Protein AF-A0A9X8E326-F1 (afdb_monomer_lite)

InterPro domains:
  IPR036249 Thioredoxin-like superfamily [SSF52833] (2-78)

Foldseek 3Di:
DLVVQVVLLCVLCPPDPDDDDDDDPPQCVVQCVQQVVPPDPDWDKDADPPVQKIATQPDDRGSVSSNVQVVCVVVVVGDIDHGDDRDDRDDDDPDPPDDDPPPPPPVPCVVVVCVVVVVPDDDDD

Sequence (125 aa):
DYLSQVEGAAKLVRGKPFRFSWVQGGDQSKLEHAFDLSFGYPAVVAISLDKQRYSVMRAAFDSKSIATFLEGIFSGKEATYPYDKLPAIQSVVPWDGKDAKVETVVDDDDDDILKELGLGGSDEL

Organism: Aphanomyces astaci (NCBI:txid112090)

Structure (mmCIF, N/CA/C/O backbone):
data_AF-A0A9X8E326-F1
#
_entry.id   AF-A0A9X8E326-F1
#
loop_
_atom_site.group_PDB
_atom_site.id
_atom_site.type_symbol
_atom_site.label_atom_id
_atom_site.label_alt_id
_atom_site.label_comp_id
_atom_site.label_asym_id
_atom_site.label_entity_id
_atom_site.label_seq_id
_atom_site.pdbx_PDB_ins_code
_atom_site.Cartn_x
_atom_site.Cartn_y
_atom_site.Cartn_z
_atom_site.occupancy
_atom_site.B_iso_or_equiv
_atom_site.auth_seq_id
_atom_site.auth_comp_id
_atom_site.auth_asym_id
_atom_site.auth_atom_id
_atom_site.pdbx_PDB_model_num
ATOM 1 N N . ASP A 1 1 ? 15.206 9.019 -5.358 1.00 84.88 1 ASP A N 1
ATOM 2 C CA . ASP A 1 1 ? 15.438 7.784 -4.594 1.00 84.88 1 ASP A CA 1
ATOM 3 C C . ASP A 1 1 ? 14.133 7.317 -3.963 1.00 84.88 1 ASP A C 1
ATOM 5 O O . ASP A 1 1 ? 13.593 8.007 -3.098 1.00 84.88 1 ASP A O 1
ATOM 9 N N . TYR A 1 2 ? 13.601 6.192 -4.439 1.00 89.94 2 TYR A N 1
ATOM 10 C CA . TYR A 1 2 ? 12.304 5.675 -4.009 1.00 89.94 2 TYR A CA 1
ATOM 11 C C . TYR A 1 2 ? 12.322 5.111 -2.588 1.00 89.94 2 TYR A C 1
ATOM 13 O O . TYR A 1 2 ? 11.351 5.302 -1.853 1.00 89.94 2 TYR A O 1
ATOM 21 N N . LEU A 1 3 ? 13.429 4.491 -2.167 1.00 91.19 3 LEU A N 1
ATOM 22 C CA . LEU A 1 3 ? 13.542 3.924 -0.823 1.00 91.19 3 LEU A CA 1
ATOM 23 C C . LEU A 1 3 ? 13.423 5.011 0.244 1.00 91.19 3 LEU A C 1
ATOM 25 O O . LEU A 1 3 ? 12.649 4.849 1.188 1.00 91.19 3 LEU A O 1
ATOM 29 N N . SER A 1 4 ? 14.084 6.158 0.049 1.00 93.56 4 SER A N 1
ATOM 30 C CA . SER A 1 4 ? 13.955 7.296 0.968 1.00 93.56 4 SER A CA 1
ATOM 31 C C . SER A 1 4 ? 12.504 7.748 1.186 1.00 93.56 4 SER A C 1
ATOM 33 O O . SER A 1 4 ? 12.146 8.134 2.301 1.00 93.56 4 SER A O 1
ATOM 35 N N . GLN A 1 5 ? 11.643 7.666 0.160 1.00 95.75 5 GLN A N 1
ATOM 36 C CA . GLN A 1 5 ? 10.234 8.053 0.275 1.00 95.75 5 GLN A CA 1
ATOM 37 C C . GLN A 1 5 ? 9.436 7.051 1.111 1.00 95.75 5 GLN A C 1
ATOM 39 O O . GLN A 1 5 ? 8.615 7.439 1.944 1.00 95.75 5 GLN A O 1
ATOM 44 N N . VAL A 1 6 ? 9.705 5.756 0.933 1.00 95.00 6 VAL A N 1
ATOM 45 C CA . VAL A 1 6 ? 9.075 4.693 1.725 1.00 95.00 6 VAL A CA 1
ATOM 46 C C . VAL A 1 6 ? 9.526 4.769 3.183 1.00 95.00 6 VAL A C 1
ATOM 48 O O . VAL A 1 6 ? 8.697 4.695 4.090 1.00 95.00 6 VAL A O 1
ATOM 51 N N . GLU A 1 7 ? 10.817 4.988 3.436 1.00 95.31 7 GLU A N 1
ATOM 52 C CA . GLU A 1 7 ? 11.343 5.189 4.789 1.00 95.31 7 GLU A CA 1
ATOM 53 C C . GLU A 1 7 ? 10.769 6.442 5.458 1.00 95.31 7 GLU A C 1
ATOM 55 O O . GLU A 1 7 ? 10.437 6.423 6.647 1.00 95.31 7 GLU A O 1
ATOM 60 N N . GLY A 1 8 ? 10.642 7.537 4.704 1.00 97.06 8 GLY A N 1
ATOM 61 C CA . GLY A 1 8 ? 10.000 8.765 5.159 1.00 97.06 8 GLY A CA 1
ATOM 62 C C . GLY A 1 8 ? 8.552 8.515 5.575 1.00 97.06 8 GLY A C 1
ATOM 63 O O . GLY A 1 8 ? 8.160 8.874 6.686 1.00 97.06 8 GLY A O 1
ATOM 64 N N . ALA A 1 9 ? 7.782 7.817 4.740 1.00 96.94 9 ALA A N 1
ATOM 65 C CA . ALA A 1 9 ? 6.415 7.420 5.061 1.00 96.94 9 ALA A CA 1
ATOM 66 C C . ALA A 1 9 ? 6.344 6.523 6.308 1.00 96.94 9 ALA A C 1
ATOM 68 O O . ALA A 1 9 ? 5.535 6.773 7.200 1.00 96.94 9 ALA A O 1
ATOM 69 N N . ALA A 1 10 ? 7.225 5.523 6.417 1.00 96.25 10 ALA A N 1
ATOM 70 C CA . ALA A 1 10 ? 7.285 4.614 7.562 1.00 96.25 10 ALA A CA 1
ATOM 71 C C . ALA A 1 10 ? 7.565 5.349 8.884 1.00 96.25 10 ALA A C 1
ATOM 73 O O . ALA A 1 10 ? 6.996 5.002 9.922 1.00 96.25 10 ALA A O 1
ATOM 74 N N . LYS A 1 11 ? 8.400 6.397 8.855 1.00 97.00 11 LYS A N 1
ATOM 75 C CA . LYS A 1 11 ? 8.638 7.274 10.013 1.00 97.00 11 LYS A CA 1
ATOM 76 C C . LYS A 1 11 ? 7.386 8.067 10.393 1.00 97.00 11 LYS A C 1
ATOM 78 O O . LYS A 1 11 ? 7.114 8.205 11.583 1.00 97.00 11 LYS A O 1
ATOM 83 N N . LEU A 1 12 ? 6.625 8.555 9.411 1.00 97.50 12 LEU A N 1
ATOM 84 C CA . LEU A 1 12 ? 5.401 9.333 9.643 1.00 97.50 12 LEU A CA 1
ATOM 85 C C . LEU A 1 12 ? 4.274 8.496 10.261 1.00 97.50 12 LEU A C 1
ATOM 87 O O . LEU A 1 12 ? 3.561 8.992 11.127 1.00 97.50 12 LEU A O 1
ATOM 91 N N . VAL A 1 13 ? 4.138 7.226 9.869 1.00 96.38 13 VAL A N 1
ATOM 92 C CA . VAL A 1 13 ? 3.110 6.312 10.410 1.00 96.38 13 VAL A CA 1
ATOM 93 C C . VAL A 1 13 ? 3.630 5.417 11.541 1.00 96.38 13 VAL A C 1
ATOM 95 O O . VAL A 1 13 ? 3.042 4.378 11.854 1.00 96.38 13 VAL A O 1
ATOM 98 N N . ARG A 1 14 ? 4.754 5.783 12.166 1.00 95.12 14 ARG A N 1
ATOM 99 C CA . ARG A 1 14 ? 5.380 4.982 13.223 1.00 95.12 14 ARG A CA 1
ATOM 100 C C . ARG A 1 14 ? 4.404 4.747 14.380 1.00 95.12 14 ARG A C 1
ATOM 102 O O . ARG A 1 14 ? 3.735 5.661 14.846 1.00 95.12 14 ARG A O 1
ATOM 109 N N . GLY A 1 15 ? 4.347 3.506 14.863 1.00 93.00 15 GLY A N 1
ATOM 110 C CA . GLY A 1 15 ? 3.419 3.083 15.920 1.00 93.00 15 GLY A CA 1
ATOM 111 C C . GLY A 1 15 ? 2.087 2.531 15.402 1.00 93.00 15 GLY A C 1
ATOM 112 O O . GLY A 1 15 ? 1.319 1.976 16.183 1.00 93.00 15 GLY A O 1
ATOM 113 N N . LYS A 1 16 ? 1.827 2.616 14.093 1.00 93.31 16 LYS A N 1
ATOM 114 C CA . LYS A 1 16 ? 0.695 1.947 13.438 1.00 93.31 16 LYS A CA 1
ATOM 115 C C . LYS A 1 16 ? 1.067 0.527 13.007 1.00 93.31 16 LYS A C 1
ATOM 117 O O . LYS A 1 16 ? 2.253 0.241 12.836 1.00 93.31 16 LYS A O 1
ATOM 122 N N . PRO A 1 17 ? 0.089 -0.375 12.802 1.00 92.88 17 PRO A N 1
ATOM 123 C CA . PRO A 1 17 ? 0.347 -1.782 12.486 1.00 92.88 17 PRO A CA 1
ATOM 124 C C . PRO A 1 17 ? 0.749 -2.006 11.015 1.00 92.88 17 PRO A C 1
ATOM 126 O O . PRO A 1 17 ? 0.348 -2.993 10.401 1.00 92.88 17 PRO A O 1
ATOM 129 N N . PHE A 1 18 ? 1.532 -1.097 10.432 1.00 94.88 18 PHE A N 1
ATOM 130 C CA . PHE A 1 18 ? 2.017 -1.213 9.062 1.00 94.88 18 PHE A CA 1
ATOM 131 C C . PHE A 1 18 ? 3.399 -1.858 9.033 1.00 94.88 18 PHE A C 1
ATOM 133 O O . PHE A 1 18 ? 4.290 -1.511 9.808 1.00 94.88 18 PHE A O 1
ATOM 140 N N . ARG A 1 19 ? 3.572 -2.801 8.108 1.00 94.56 19 ARG A N 1
ATOM 141 C CA . ARG A 1 19 ? 4.866 -3.376 7.744 1.00 94.56 19 ARG A CA 1
ATOM 142 C C . ARG A 1 19 ? 5.130 -3.035 6.289 1.00 94.56 19 ARG A C 1
ATOM 144 O O . ARG A 1 19 ? 4.235 -3.174 5.461 1.00 94.56 19 ARG A O 1
ATOM 151 N N . PHE A 1 20 ? 6.343 -2.585 6.009 1.00 93.75 20 PHE A N 1
ATOM 152 C CA . PHE A 1 20 ? 6.760 -2.169 4.678 1.00 93.75 20 PHE A CA 1
ATOM 153 C C . PHE A 1 20 ? 7.649 -3.242 4.061 1.00 93.75 20 PHE A C 1
ATOM 155 O O . PHE A 1 20 ? 8.407 -3.924 4.752 1.00 93.75 20 PHE A O 1
ATOM 162 N N . SER A 1 21 ? 7.541 -3.404 2.753 1.00 90.94 21 SER A N 1
ATOM 163 C CA . SER A 1 21 ? 8.411 -4.262 1.957 1.00 90.94 21 SER A 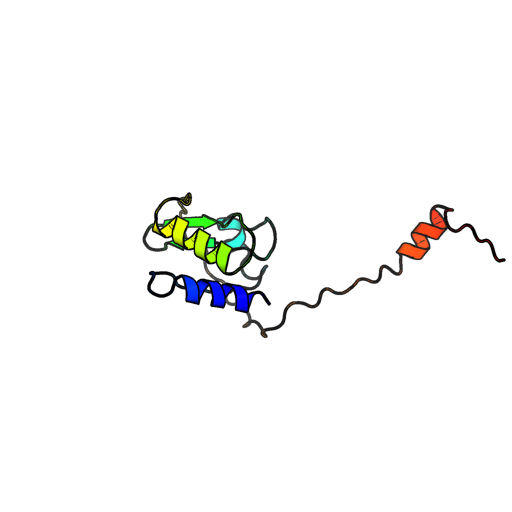CA 1
ATOM 164 C C . SER A 1 21 ? 8.586 -3.614 0.594 1.00 90.94 21 SER A C 1
ATOM 166 O O . SER A 1 21 ? 7.690 -2.913 0.124 1.00 90.94 21 SER A O 1
ATOM 168 N N . TRP A 1 22 ? 9.751 -3.825 -0.006 1.00 89.12 22 TRP A N 1
ATOM 169 C CA . TRP A 1 22 ? 10.089 -3.322 -1.329 1.00 89.12 22 TRP A CA 1
ATOM 170 C C . TRP A 1 22 ? 10.300 -4.503 -2.268 1.00 89.12 22 TRP A C 1
ATOM 172 O O . TRP A 1 22 ? 10.889 -5.510 -1.874 1.00 89.12 22 TRP A O 1
ATOM 182 N N . VAL A 1 23 ? 9.800 -4.372 -3.491 1.00 88.50 23 VAL A N 1
ATOM 183 C CA . VAL A 1 23 ? 9.943 -5.362 -4.556 1.00 88.50 23 VAL A CA 1
ATOM 184 C C . VAL A 1 23 ? 10.243 -4.597 -5.838 1.00 88.50 23 VAL A C 1
ATOM 186 O O . VAL A 1 23 ? 9.634 -3.557 -6.088 1.00 88.50 23 VAL A O 1
ATOM 189 N N . GLN A 1 24 ? 11.184 -5.101 -6.630 1.00 87.62 24 GLN A N 1
ATOM 190 C CA . GLN A 1 24 ? 11.476 -4.550 -7.946 1.00 87.62 24 GLN A CA 1
ATOM 191 C C . GLN A 1 24 ? 10.292 -4.790 -8.896 1.00 87.62 24 GLN A C 1
ATOM 193 O O . GLN A 1 24 ? 9.682 -5.860 -8.890 1.00 87.62 24 GLN A O 1
ATOM 198 N N . GLY A 1 25 ? 9.960 -3.793 -9.717 1.00 87.50 25 GLY A N 1
ATOM 199 C CA . GLY A 1 25 ? 8.927 -3.950 -10.741 1.00 87.50 25 GLY A CA 1
ATOM 200 C C . GLY A 1 25 ? 9.293 -5.050 -11.742 1.00 87.50 25 GLY A C 1
ATOM 201 O O . GLY A 1 25 ? 10.439 -5.129 -12.179 1.00 87.50 25 GLY A O 1
ATOM 202 N N . GLY A 1 26 ? 8.330 -5.903 -12.086 1.00 86.38 26 GLY A N 1
ATOM 203 C CA . GLY A 1 26 ? 8.482 -6.994 -13.054 1.00 86.38 26 GLY A CA 1
ATOM 204 C C . GLY A 1 26 ? 8.894 -8.337 -12.445 1.00 86.3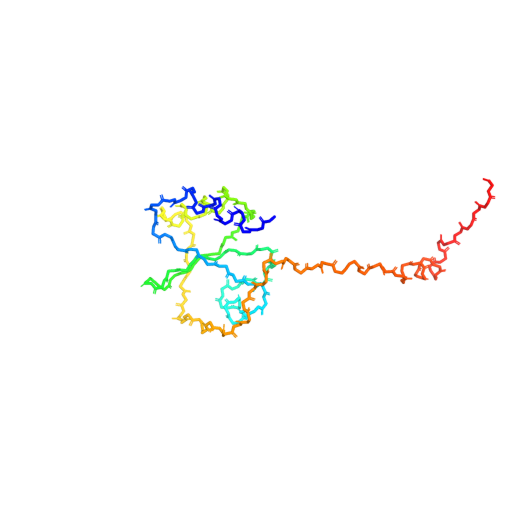8 26 GLY A C 1
ATOM 205 O O . GLY A 1 26 ? 8.581 -9.388 -13.005 1.00 86.38 26 GLY A O 1
ATOM 206 N N . ASP A 1 27 ? 9.498 -8.337 -11.256 1.00 87.31 27 ASP A N 1
ATOM 207 C CA . ASP A 1 27 ? 9.933 -9.558 -10.563 1.00 87.31 27 ASP A CA 1
ATOM 208 C C . ASP A 1 27 ? 8.758 -10.409 -10.052 1.00 87.31 27 ASP A C 1
ATOM 210 O O . ASP A 1 27 ? 8.865 -11.626 -9.873 1.00 87.31 27 ASP A O 1
ATOM 214 N N . GLN A 1 28 ? 7.611 -9.774 -9.794 1.00 89.00 28 GLN A N 1
ATOM 215 C CA . GLN A 1 28 ? 6.433 -10.411 -9.203 1.00 89.00 28 GLN A CA 1
ATOM 216 C C . GLN A 1 28 ? 5.179 -10.206 -10.060 1.00 89.00 28 GLN A C 1
ATOM 218 O O . GLN A 1 28 ? 4.139 -9.785 -9.558 1.00 89.00 28 GLN A O 1
ATOM 223 N N . SER A 1 29 ? 5.235 -10.580 -11.340 1.00 88.44 29 SER A N 1
ATOM 224 C CA . SER A 1 29 ? 4.117 -10.416 -12.289 1.00 88.44 29 SER A CA 1
ATOM 225 C C . SER A 1 29 ? 2.766 -10.924 -11.765 1.00 88.44 29 SER A C 1
ATOM 227 O O . SER A 1 29 ? 1.751 -10.244 -11.868 1.00 88.44 29 SER A O 1
ATOM 229 N N . LYS A 1 30 ? 2.724 -12.097 -11.116 1.00 89.62 30 LYS A N 1
ATOM 230 C CA . LYS A 1 30 ? 1.481 -12.641 -10.531 1.00 89.62 30 LYS A CA 1
ATOM 231 C C . LYS A 1 30 ? 0.887 -11.743 -9.443 1.00 89.62 30 LYS A C 1
ATOM 233 O O . LYS A 1 30 ? -0.332 -11.675 -9.325 1.00 89.62 30 LYS A O 1
ATOM 238 N N . LEU A 1 31 ? 1.733 -11.099 -8.638 1.00 89.75 31 LEU A N 1
ATOM 239 C CA . LEU A 1 31 ? 1.312 -10.152 -7.605 1.00 89.75 31 LEU A CA 1
ATOM 240 C C . LEU A 1 31 ? 0.754 -8.882 -8.248 1.00 89.75 31 LEU A C 1
ATOM 242 O O . LEU A 1 31 ? -0.303 -8.402 -7.852 1.00 89.75 31 LEU A O 1
ATOM 246 N N . GLU A 1 32 ? 1.452 -8.377 -9.261 1.00 91.38 32 GLU A N 1
ATOM 247 C CA . GLU A 1 32 ? 1.074 -7.170 -9.990 1.00 91.38 32 GLU A CA 1
ATOM 248 C C . GLU A 1 32 ? -0.268 -7.341 -10.700 1.00 91.38 32 GLU A C 1
ATOM 250 O O . GLU A 1 32 ? -1.138 -6.486 -10.567 1.00 91.38 32 GLU A O 1
ATOM 255 N N . HIS A 1 33 ? -0.479 -8.473 -11.377 1.00 90.00 33 HIS A N 1
ATOM 256 C CA . HIS A 1 33 ? -1.755 -8.789 -12.014 1.00 90.00 33 HIS A CA 1
ATOM 257 C C . HIS A 1 33 ? -2.884 -9.012 -11.003 1.00 90.00 33 HIS A C 1
ATOM 259 O O . HIS A 1 33 ? -4.008 -8.601 -11.257 1.00 90.00 33 HIS A O 1
ATOM 265 N N . ALA A 1 34 ? -2.612 -9.639 -9.854 1.00 91.00 34 ALA A N 1
ATOM 266 C CA . ALA A 1 34 ? -3.648 -9.900 -8.851 1.00 91.00 34 ALA A CA 1
ATOM 267 C C . ALA A 1 34 ? -4.177 -8.629 -8.168 1.00 91.00 34 ALA A C 1
ATOM 269 O O . ALA A 1 34 ? -5.278 -8.648 -7.622 1.00 91.00 34 ALA A O 1
ATOM 270 N N . PHE A 1 35 ? -3.394 -7.548 -8.172 1.00 92.31 35 PHE A N 1
ATOM 271 C CA . PHE A 1 35 ? -3.749 -6.276 -7.543 1.00 92.31 35 PHE A CA 1
ATOM 272 C C . PHE A 1 35 ? -3.823 -5.110 -8.536 1.00 92.31 35 PHE A C 1
ATOM 274 O O . PHE A 1 35 ? -3.807 -3.954 -8.113 1.00 92.31 35 PHE A O 1
ATOM 281 N N . ASP A 1 36 ? -3.911 -5.406 -9.836 1.00 89.25 36 ASP A N 1
ATOM 282 C CA . ASP A 1 36 ? -4.031 -4.432 -10.927 1.00 89.25 36 ASP A CA 1
ATOM 283 C C . ASP A 1 36 ? -2.970 -3.314 -10.885 1.00 89.25 36 ASP A C 1
ATOM 285 O O . ASP A 1 36 ? -3.263 -2.127 -11.050 1.00 89.25 36 ASP A O 1
ATOM 289 N N . LEU A 1 37 ? -1.706 -3.687 -10.659 1.00 91.12 37 LEU A N 1
ATOM 290 C CA . LEU A 1 37 ? -0.566 -2.762 -10.580 1.00 91.12 37 LEU A CA 1
ATOM 291 C C . LEU A 1 37 ? 0.063 -2.444 -11.947 1.00 91.12 37 LEU A C 1
ATOM 293 O O . LEU A 1 37 ? 1.181 -1.948 -12.024 1.00 91.12 37 LEU A O 1
ATOM 297 N N . SER A 1 38 ? -0.655 -2.689 -13.042 1.00 82.62 38 SER A N 1
ATOM 298 C CA . SER A 1 38 ? -0.171 -2.520 -14.419 1.00 82.62 38 SER A CA 1
ATOM 299 C C . SER A 1 38 ? -0.175 -1.069 -14.926 1.00 82.62 38 SER A C 1
ATOM 301 O O . SER A 1 38 ? -0.028 -0.836 -16.122 1.00 82.62 38 SER A O 1
ATOM 303 N N . PHE A 1 39 ? -0.376 -0.082 -14.049 1.00 85.19 39 PHE A N 1
ATOM 304 C CA . PHE A 1 39 ? -0.461 1.341 -14.410 1.00 85.19 39 PHE A CA 1
ATOM 305 C C . PHE A 1 39 ? 0.897 2.064 -14.416 1.00 85.19 39 PHE A C 1
ATOM 307 O O . PHE A 1 39 ? 0.945 3.265 -14.676 1.00 85.19 39 PHE A O 1
ATOM 314 N N . GLY A 1 40 ? 1.987 1.344 -14.142 1.00 86.31 40 GLY A N 1
ATOM 315 C CA . GLY A 1 40 ? 3.353 1.866 -14.130 1.00 86.31 40 GLY A CA 1
ATOM 316 C C . GLY A 1 40 ? 3.975 1.905 -12.735 1.00 86.31 40 GLY A C 1
ATOM 317 O O . GLY A 1 40 ? 3.311 1.680 -11.722 1.00 86.31 40 GLY A O 1
ATOM 318 N N . TYR A 1 41 ? 5.276 2.192 -12.695 1.00 89.44 41 TYR A N 1
ATOM 319 C CA . TYR A 1 41 ? 6.071 2.247 -11.469 1.00 89.44 41 TYR A CA 1
ATOM 320 C C . TYR A 1 41 ? 6.526 3.683 -11.171 1.00 89.44 41 TYR A C 1
ATOM 322 O O . TYR A 1 41 ? 6.758 4.450 -12.108 1.00 89.44 41 TYR A O 1
ATOM 330 N N . PRO A 1 42 ? 6.717 4.047 -9.891 1.00 91.62 42 PRO A N 1
ATOM 331 C CA . PRO A 1 42 ? 6.497 3.239 -8.684 1.00 91.62 42 PRO A CA 1
ATOM 332 C C . PRO A 1 42 ? 5.009 3.115 -8.293 1.00 91.62 42 PRO A C 1
ATOM 334 O O . PRO A 1 42 ? 4.240 4.067 -8.409 1.00 91.62 42 PRO A O 1
ATOM 337 N N . ALA A 1 43 ? 4.620 1.948 -7.767 1.00 93.31 43 ALA A N 1
ATOM 338 C CA . ALA A 1 43 ? 3.259 1.646 -7.316 1.00 93.31 43 ALA A CA 1
ATOM 339 C C . ALA A 1 43 ? 3.242 1.213 -5.842 1.00 93.31 43 ALA A C 1
ATOM 341 O O . ALA A 1 43 ? 4.173 0.566 -5.362 1.00 93.31 43 ALA A O 1
ATOM 342 N N . VAL A 1 44 ? 2.170 1.553 -5.118 1.00 95.25 44 VAL A N 1
ATOM 343 C CA . VAL A 1 44 ? 1.980 1.164 -3.711 1.00 95.25 44 VAL A CA 1
ATOM 344 C C . VAL A 1 44 ? 0.654 0.437 -3.557 1.00 95.25 44 VAL A C 1
ATOM 346 O O . VAL A 1 44 ? -0.403 0.958 -3.914 1.00 95.25 44 VAL A O 1
ATOM 349 N N . VAL A 1 45 ? 0.717 -0.752 -2.964 1.00 95.69 45 VAL A N 1
ATOM 350 C CA . VAL A 1 45 ? -0.446 -1.538 -2.556 1.00 95.69 45 VAL A CA 1
ATOM 351 C C . VAL A 1 45 ? -0.349 -1.842 -1.066 1.00 95.69 45 VAL A C 1
ATOM 353 O O . VAL A 1 45 ? 0.702 -2.235 -0.561 1.00 95.69 45 VAL A O 1
ATOM 356 N N . ALA A 1 46 ? -1.450 -1.654 -0.348 1.00 96.06 46 ALA A N 1
ATOM 357 C CA . ALA A 1 46 ? -1.590 -2.086 1.033 1.00 96.06 46 ALA A CA 1
ATOM 358 C C . ALA A 1 46 ? -2.426 -3.363 1.073 1.00 96.06 46 ALA A C 1
ATOM 360 O O . ALA A 1 46 ? -3.533 -3.393 0.540 1.00 96.06 46 ALA A O 1
ATOM 361 N N . ILE A 1 47 ? -1.907 -4.408 1.720 1.00 95.19 47 ILE A N 1
ATOM 362 C CA . ILE A 1 47 ? -2.541 -5.728 1.776 1.00 95.19 47 ILE A CA 1
ATOM 363 C C . ILE A 1 47 ? -2.708 -6.133 3.240 1.00 95.19 47 ILE A C 1
ATOM 365 O O . ILE A 1 47 ? -1.750 -6.178 4.010 1.00 95.19 47 ILE A O 1
ATOM 369 N N . SER A 1 48 ? -3.938 -6.465 3.615 1.00 94.25 48 SER A N 1
ATOM 370 C CA . SER A 1 48 ? -4.279 -7.089 4.888 1.00 94.25 48 SER A CA 1
ATOM 371 C C . SER A 1 48 ? -4.454 -8.589 4.659 1.00 94.25 48 SER A C 1
ATOM 373 O O . SER A 1 48 ? -5.348 -9.029 3.932 1.00 94.25 48 SER A O 1
ATOM 375 N N . LEU A 1 49 ? -3.553 -9.379 5.249 1.00 91.19 49 LEU A N 1
ATOM 376 C CA . LEU A 1 49 ? -3.573 -10.846 5.173 1.00 91.19 49 LEU A CA 1
ATOM 377 C C . LEU A 1 49 ? -4.646 -11.455 6.078 1.00 91.19 49 LEU A C 1
ATOM 379 O O . LEU A 1 49 ? -5.247 -12.463 5.738 1.00 91.19 49 LEU A O 1
ATOM 383 N N . ASP A 1 50 ? -4.901 -10.808 7.213 1.00 91.69 50 ASP A N 1
ATOM 384 C CA . ASP A 1 50 ? -5.902 -11.187 8.206 1.00 91.69 50 ASP A CA 1
ATOM 385 C C . ASP A 1 50 ? -7.334 -10.945 7.718 1.00 91.69 50 ASP A C 1
ATOM 387 O O . ASP A 1 50 ? -8.207 -11.776 7.952 1.00 91.69 50 ASP A O 1
ATOM 391 N N . LYS A 1 51 ? -7.582 -9.828 7.020 1.00 92.81 51 LYS A N 1
ATOM 392 C CA . LYS A 1 51 ? -8.924 -9.477 6.525 1.00 92.81 51 LYS A CA 1
ATOM 393 C C . LYS A 1 51 ? -9.158 -9.869 5.070 1.00 92.81 51 LYS A C 1
ATOM 395 O O . LYS A 1 51 ? -10.270 -9.687 4.590 1.00 92.81 51 LYS A O 1
ATOM 400 N N . GLN A 1 52 ? -8.129 -10.344 4.364 1.00 94.88 52 GLN A N 1
ATOM 401 C CA . GLN A 1 52 ? -8.167 -10.609 2.919 1.00 94.88 52 GLN A CA 1
ATOM 402 C C . GLN A 1 52 ? -8.675 -9.404 2.108 1.00 94.88 52 GLN A C 1
ATOM 404 O O . GLN A 1 52 ? -9.539 -9.510 1.235 1.00 94.88 52 GLN A O 1
ATOM 409 N N . ARG A 1 53 ? -8.148 -8.218 2.434 1.00 95.56 53 ARG A N 1
ATOM 410 C CA . ARG A 1 53 ? -8.470 -6.956 1.755 1.00 95.56 53 ARG A CA 1
ATOM 411 C C . ARG A 1 53 ? -7.211 -6.274 1.253 1.00 95.56 53 ARG A C 1
ATOM 413 O O . ARG A 1 53 ? -6.174 -6.345 1.911 1.00 95.56 53 ARG A O 1
ATOM 420 N N . TYR A 1 54 ? -7.317 -5.564 0.140 1.00 96.38 54 TYR A N 1
ATOM 421 C CA . TYR A 1 54 ? -6.247 -4.718 -0.371 1.00 96.38 54 TYR A CA 1
ATOM 422 C C . TYR A 1 54 ? -6.759 -3.337 -0.776 1.00 96.38 54 TYR A C 1
ATOM 424 O O . TYR A 1 54 ? -7.960 -3.127 -0.951 1.00 96.38 54 TYR A O 1
ATOM 432 N N . SER A 1 55 ? -5.841 -2.389 -0.903 1.00 96.56 55 SER A N 1
ATOM 433 C CA . SER A 1 55 ? -6.094 -1.079 -1.490 1.00 96.56 55 SER A CA 1
ATOM 434 C C . SER A 1 55 ? -4.869 -0.623 -2.271 1.00 96.56 55 SER A C 1
ATOM 436 O O . SER A 1 55 ? -3.736 -0.865 -1.849 1.00 96.56 55 SER A O 1
ATOM 438 N N . VAL A 1 56 ? -5.099 0.017 -3.412 1.00 95.88 56 VAL A N 1
ATOM 439 C CA . VAL A 1 56 ? -4.050 0.512 -4.308 1.00 95.88 56 VAL A CA 1
ATOM 440 C C . VAL A 1 56 ? -4.007 2.026 -4.199 1.00 95.88 56 VAL A C 1
ATOM 442 O O . VAL A 1 56 ? -5.026 2.689 -4.383 1.00 95.88 56 VAL A O 1
ATOM 445 N N . MET A 1 57 ? -2.826 2.578 -3.939 1.00 96.06 57 MET A N 1
ATOM 446 C CA . MET A 1 57 ? -2.647 4.019 -3.829 1.00 96.06 57 MET A CA 1
ATOM 447 C C . MET A 1 57 ? -2.820 4.688 -5.198 1.00 96.06 57 MET A C 1
ATOM 449 O O . MET A 1 57 ? -2.155 4.323 -6.165 1.00 96.06 57 MET A O 1
ATOM 453 N N . ARG A 1 58 ? -3.684 5.705 -5.268 1.00 92.81 58 ARG A N 1
ATOM 454 C CA . ARG A 1 58 ? -3.914 6.541 -6.461 1.00 92.81 58 ARG A CA 1
ATOM 455 C C . ARG A 1 58 ? -3.488 7.989 -6.204 1.00 92.81 58 ARG A C 1
ATOM 457 O O . ARG A 1 58 ? -4.277 8.918 -6.338 1.00 92.81 58 ARG A O 1
ATOM 464 N N . ALA A 1 59 ? -2.244 8.165 -5.774 1.00 93.00 59 ALA A N 1
ATOM 465 C CA . ALA A 1 59 ? -1.649 9.456 -5.437 1.00 93.00 59 ALA A CA 1
ATOM 466 C C . ALA A 1 59 ? -0.176 9.496 -5.867 1.00 93.00 59 ALA A C 1
ATOM 468 O O . ALA A 1 59 ? 0.375 8.485 -6.303 1.00 93.00 59 ALA A O 1
ATOM 469 N N . ALA A 1 60 ? 0.460 10.661 -5.732 1.00 93.69 60 ALA A N 1
ATOM 470 C CA . ALA A 1 60 ? 1.884 10.812 -6.003 1.00 93.69 60 ALA A CA 1
ATOM 471 C C . ALA A 1 60 ? 2.731 9.905 -5.094 1.00 93.69 60 ALA A C 1
ATOM 473 O O . ALA A 1 60 ? 2.400 9.666 -3.929 1.00 93.69 60 ALA A O 1
ATOM 474 N N . PHE A 1 61 ? 3.845 9.407 -5.631 1.00 94.94 61 PHE A N 1
ATOM 475 C CA . PHE A 1 61 ? 4.797 8.609 -4.869 1.00 94.94 61 PHE A CA 1
ATOM 476 C C . PHE A 1 61 ? 5.739 9.519 -4.070 1.00 94.94 61 PHE A C 1
ATOM 478 O O . PHE A 1 61 ? 6.866 9.806 -4.470 1.00 94.94 61 PHE A O 1
ATOM 485 N N . ASP A 1 62 ? 5.257 9.994 -2.927 1.00 96.81 62 ASP A N 1
ATOM 486 C CA . ASP A 1 62 ? 6.043 10.754 -1.959 1.00 96.81 62 ASP A CA 1
ATOM 487 C C . ASP A 1 62 ? 5.679 10.360 -0.523 1.00 96.81 62 ASP A C 1
ATOM 489 O O . ASP A 1 62 ? 4.592 9.848 -0.245 1.00 96.81 62 ASP A O 1
ATOM 493 N N . SER A 1 63 ? 6.597 10.619 0.407 1.00 97.50 63 SER A N 1
ATOM 494 C CA . SER A 1 63 ? 6.470 10.213 1.813 1.00 97.50 63 SER A CA 1
ATOM 495 C C . SER A 1 63 ? 5.148 10.649 2.454 1.00 97.50 63 SER A C 1
ATOM 497 O O . SER A 1 63 ? 4.552 9.903 3.233 1.00 97.50 63 SER A O 1
ATOM 499 N N . LYS A 1 64 ? 4.687 11.869 2.148 1.00 97.81 64 LYS A N 1
ATOM 500 C CA . LYS A 1 64 ? 3.488 12.454 2.753 1.00 97.81 64 LYS A CA 1
ATOM 501 C C . LYS A 1 64 ? 2.230 11.844 2.147 1.00 97.81 64 LYS A C 1
ATOM 503 O O . LYS A 1 64 ? 1.306 11.521 2.895 1.00 97.81 64 LYS A O 1
ATOM 508 N N . SER A 1 65 ? 2.195 11.662 0.831 1.00 97.56 65 SER A N 1
ATOM 509 C CA . SER A 1 65 ? 1.080 11.020 0.131 1.00 97.56 65 SER A CA 1
ATOM 510 C C . SER A 1 65 ? 0.919 9.559 0.552 1.00 97.56 65 SER A C 1
ATOM 512 O O . SER A 1 65 ? -0.190 9.148 0.889 1.00 97.56 65 SER A O 1
ATOM 514 N N . ILE A 1 66 ? 2.020 8.805 0.668 1.00 97.62 66 ILE A N 1
ATOM 515 C CA . ILE A 1 66 ? 2.003 7.420 1.167 1.00 97.62 66 ILE A CA 1
ATOM 516 C C . ILE A 1 66 ? 1.485 7.372 2.609 1.00 97.62 66 ILE A C 1
ATOM 518 O O . ILE A 1 66 ? 0.595 6.583 2.921 1.00 97.62 66 ILE A O 1
ATOM 522 N N . ALA A 1 67 ? 1.995 8.232 3.498 1.00 97.50 67 ALA A N 1
ATOM 523 C CA . ALA A 1 67 ? 1.511 8.292 4.877 1.00 97.50 67 ALA A CA 1
ATOM 524 C C . ALA A 1 67 ? 0.013 8.639 4.940 1.00 97.50 67 ALA A C 1
ATOM 526 O O . ALA A 1 67 ? -0.739 7.987 5.658 1.00 97.50 67 ALA A O 1
ATOM 527 N N . THR A 1 68 ? -0.439 9.610 4.142 1.00 97.81 68 THR A N 1
ATOM 528 C CA . THR A 1 68 ? -1.854 10.012 4.067 1.00 97.81 68 THR A CA 1
ATOM 529 C C . THR A 1 68 ? -2.750 8.867 3.598 1.00 97.81 68 THR A C 1
ATOM 531 O O . THR A 1 68 ? -3.814 8.646 4.171 1.00 97.81 68 THR A O 1
ATOM 534 N N . PHE A 1 69 ? -2.309 8.106 2.598 1.00 97.94 69 PHE A N 1
ATOM 535 C CA . PHE A 1 69 ? -3.004 6.915 2.116 1.00 97.94 69 PHE A CA 1
ATOM 536 C C . PHE A 1 69 ? -3.134 5.842 3.211 1.00 97.94 69 PHE A C 1
ATOM 538 O O . PHE A 1 69 ? -4.227 5.339 3.472 1.00 97.94 69 PHE A O 1
ATOM 545 N N . LEU A 1 70 ? -2.047 5.545 3.930 1.00 97.19 70 LEU A N 1
ATOM 546 C CA . LEU A 1 70 ? -2.059 4.580 5.036 1.00 97.19 70 LEU A CA 1
ATOM 547 C C . LEU A 1 70 ? -2.949 5.036 6.204 1.00 97.19 70 LEU A C 1
ATOM 549 O O . LEU A 1 70 ? -3.679 4.232 6.786 1.00 97.19 70 LEU A O 1
ATOM 553 N N . GLU A 1 71 ? -2.948 6.329 6.526 1.00 96.31 71 GLU A N 1
ATOM 554 C CA . GLU A 1 71 ? -3.895 6.933 7.470 1.00 96.31 71 GLU A CA 1
ATOM 555 C C . GLU A 1 71 ? -5.349 6.786 7.002 1.00 96.31 71 GLU A C 1
ATOM 557 O O . GLU A 1 71 ? -6.243 6.479 7.799 1.00 96.31 71 GLU A O 1
ATOM 562 N N . GLY A 1 72 ? -5.591 6.958 5.701 1.00 96.75 72 GLY A N 1
ATOM 563 C CA . GLY A 1 72 ? -6.882 6.725 5.063 1.00 96.75 72 GLY A CA 1
ATOM 564 C C . GLY A 1 72 ? -7.363 5.288 5.248 1.00 96.75 72 GLY A C 1
ATOM 565 O O . GLY A 1 72 ? -8.506 5.075 5.649 1.00 96.75 72 GLY A O 1
ATOM 566 N N . ILE A 1 73 ? -6.481 4.303 5.063 1.00 95.94 73 ILE A N 1
ATOM 567 C CA . ILE A 1 73 ? -6.789 2.889 5.320 1.00 95.94 73 ILE A CA 1
ATOM 568 C C . ILE A 1 73 ? -7.094 2.657 6.799 1.00 95.94 73 ILE A C 1
ATOM 570 O O . ILE A 1 73 ? -8.093 2.023 7.134 1.00 95.94 73 ILE A O 1
ATOM 574 N N . PHE A 1 74 ? -6.255 3.181 7.697 1.00 92.69 74 PHE A N 1
ATOM 575 C CA . PHE A 1 74 ? -6.418 2.977 9.137 1.00 92.69 74 PHE A CA 1
ATOM 576 C C . PHE A 1 74 ? -7.723 3.584 9.669 1.00 92.69 74 PHE A C 1
ATOM 578 O O . PHE A 1 74 ? -8.373 2.999 10.532 1.00 92.69 74 PHE A O 1
ATOM 585 N N . SER A 1 75 ? -8.115 4.745 9.141 1.00 94.75 75 SER A N 1
ATOM 586 C CA . SER A 1 75 ? -9.352 5.444 9.509 1.00 94.75 75 SER A CA 1
ATOM 587 C C . SER A 1 75 ? -10.593 4.974 8.740 1.00 94.75 75 SER A C 1
ATOM 589 O O . SER A 1 75 ? -11.691 5.439 9.040 1.00 94.75 75 SER A O 1
ATOM 591 N N . GLY A 1 76 ? -10.446 4.065 7.769 1.00 93.81 76 GLY A N 1
ATOM 592 C CA . GLY A 1 76 ? -11.546 3.560 6.941 1.00 93.81 76 GLY A CA 1
ATOM 593 C C . GLY A 1 76 ? -12.046 4.532 5.865 1.00 93.81 76 GLY A C 1
ATOM 594 O O . GLY A 1 76 ? -13.131 4.330 5.329 1.00 93.81 76 GLY A O 1
ATOM 595 N N . LYS A 1 77 ? -11.284 5.587 5.554 1.00 95.19 77 LYS A N 1
ATOM 596 C CA . LYS A 1 77 ? -11.584 6.528 4.460 1.00 95.19 77 LYS A CA 1
ATOM 597 C C . LYS A 1 77 ? -11.210 5.971 3.092 1.00 95.19 77 LYS A C 1
ATOM 599 O O . LYS A 1 77 ? -11.832 6.331 2.100 1.00 95.19 77 LYS A O 1
ATOM 604 N N . GLU A 1 78 ? -10.182 5.132 3.049 1.00 96.06 78 GLU A N 1
ATOM 605 C CA . GLU A 1 78 ? -9.710 4.531 1.809 1.00 96.06 78 GLU A CA 1
ATOM 606 C C . GLU A 1 78 ? -10.562 3.315 1.434 1.00 96.06 78 GLU A C 1
ATOM 608 O O . GLU A 1 78 ? -10.879 2.472 2.283 1.00 96.06 78 GLU A O 1
ATOM 613 N N . ALA A 1 79 ? -10.913 3.200 0.153 1.00 94.25 79 ALA A N 1
ATOM 614 C CA . ALA A 1 79 ? -11.634 2.037 -0.342 1.00 94.25 79 ALA A CA 1
ATOM 615 C C . ALA A 1 79 ? -10.749 0.785 -0.256 1.00 94.25 79 ALA A C 1
ATOM 617 O O . ALA A 1 79 ? -9.556 0.818 -0.564 1.00 94.25 79 ALA A O 1
ATOM 618 N N . THR A 1 80 ? -11.349 -0.337 0.146 1.00 96.06 80 THR A N 1
ATOM 619 C CA . THR A 1 80 ? -10.674 -1.638 0.169 1.00 96.06 80 THR A CA 1
ATOM 620 C C . THR A 1 80 ? -11.468 -2.670 -0.609 1.00 96.06 80 THR A C 1
ATOM 622 O O . THR A 1 80 ? -12.698 -2.719 -0.525 1.00 96.06 80 THR A O 1
ATOM 625 N N . TYR A 1 81 ? -10.747 -3.534 -1.308 1.00 95.75 81 TYR A N 1
ATOM 626 C CA . TYR A 1 81 ? -11.295 -4.562 -2.178 1.00 95.75 81 TYR A CA 1
ATOM 627 C C . TYR A 1 81 ? -10.938 -5.946 -1.627 1.00 95.75 81 TYR A C 1
ATOM 629 O O . TYR A 1 81 ? -9.854 -6.113 -1.059 1.00 95.75 81 TYR A O 1
ATOM 637 N N . PRO A 1 82 ? -11.845 -6.932 -1.705 1.00 95.62 82 PRO A N 1
ATOM 638 C CA . PRO A 1 82 ? -11.528 -8.307 -1.336 1.00 95.62 82 PRO A CA 1
ATOM 639 C C . PRO A 1 82 ? -10.563 -8.933 -2.350 1.00 95.62 82 PRO A C 1
ATOM 641 O O . PRO A 1 82 ? -10.601 -8.592 -3.528 1.00 95.62 82 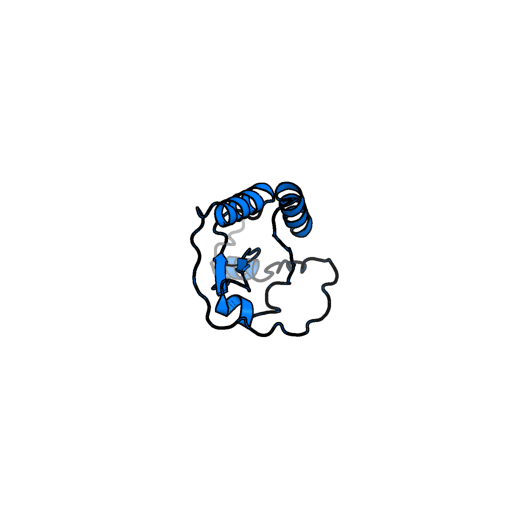PRO A O 1
ATOM 644 N N . TYR A 1 83 ? -9.732 -9.870 -1.899 1.00 94.31 83 TYR A N 1
ATOM 645 C CA . TYR A 1 83 ? -8.976 -10.766 -2.777 1.00 94.31 83 TYR A CA 1
ATOM 646 C C . TYR A 1 83 ? -9.095 -12.208 -2.276 1.00 94.31 83 TYR A C 1
ATOM 648 O O . TYR A 1 83 ? -9.164 -12.443 -1.069 1.00 94.31 83 TYR A O 1
ATOM 656 N N . ASP A 1 84 ? -9.097 -13.177 -3.191 1.00 88.06 84 ASP A N 1
ATOM 657 C CA . ASP A 1 84 ? -9.326 -14.582 -2.833 1.00 88.06 84 ASP A CA 1
ATOM 658 C C . ASP A 1 84 ? -8.097 -15.214 -2.179 1.00 88.06 84 ASP A C 1
ATOM 660 O O . ASP A 1 84 ? -8.125 -15.646 -1.026 1.00 88.06 84 ASP A O 1
ATOM 664 N N . LYS A 1 85 ? -6.986 -15.269 -2.916 1.00 87.19 85 LYS A N 1
ATOM 665 C CA . LYS A 1 85 ? -5.746 -15.896 -2.461 1.00 87.19 85 LYS A CA 1
ATOM 666 C C . LYS A 1 85 ? -4.570 -14.984 -2.747 1.00 87.19 85 LYS A C 1
ATOM 668 O O . LYS A 1 85 ? -4.444 -14.463 -3.851 1.00 87.19 85 LYS A O 1
ATOM 673 N N . LEU A 1 86 ? -3.681 -14.849 -1.765 1.00 86.94 86 LEU A N 1
ATOM 674 C CA . LEU A 1 86 ? -2.416 -14.162 -1.977 1.00 86.94 86 LEU A CA 1
ATOM 675 C C . LEU A 1 86 ? -1.569 -14.962 -2.988 1.00 86.94 86 LEU A C 1
ATOM 677 O O . LEU A 1 86 ? -1.338 -16.159 -2.765 1.00 86.94 86 LEU A O 1
ATOM 681 N N . PRO A 1 87 ? -1.101 -14.342 -4.085 1.00 84.94 87 PRO A N 1
ATOM 682 C CA . PRO A 1 87 ? -0.179 -14.986 -5.008 1.00 84.94 87 PRO A CA 1
ATOM 683 C C . PRO A 1 87 ? 1.098 -15.438 -4.297 1.00 84.94 87 PRO A C 1
ATOM 685 O O . PRO A 1 87 ? 1.573 -14.792 -3.363 1.00 84.94 87 PRO A O 1
ATOM 688 N N . ALA A 1 88 ? 1.666 -16.557 -4.745 1.00 82.19 88 ALA A N 1
ATOM 689 C CA . ALA A 1 88 ? 2.949 -17.013 -4.230 1.00 82.19 88 ALA A CA 1
ATOM 690 C C . ALA A 1 88 ? 4.048 -16.021 -4.633 1.00 82.19 88 ALA A C 1
ATOM 692 O O . ALA A 1 88 ? 4.207 -15.733 -5.821 1.00 82.19 88 ALA A O 1
ATOM 693 N N . ILE A 1 89 ? 4.803 -15.537 -3.646 1.00 81.94 89 ILE A N 1
ATOM 694 C CA . ILE A 1 89 ? 5.982 -14.702 -3.876 1.00 81.94 89 ILE A CA 1
ATOM 695 C C . ILE A 1 89 ? 7.086 -15.587 -4.456 1.00 81.94 89 ILE A C 1
ATOM 697 O O . ILE A 1 89 ? 7.441 -16.612 -3.871 1.00 81.94 89 ILE A O 1
ATOM 701 N N . GLN A 1 90 ? 7.596 -15.214 -5.625 1.00 81.88 90 GLN A N 1
ATOM 702 C CA . GLN A 1 90 ? 8.668 -15.938 -6.301 1.00 81.88 90 GLN A CA 1
ATOM 703 C C . GLN A 1 90 ? 10.018 -15.609 -5.662 1.00 81.88 90 GLN A C 1
ATOM 705 O O . GLN A 1 90 ? 10.243 -14.476 -5.235 1.00 81.88 90 GLN A O 1
ATOM 710 N N . SER A 1 91 ? 10.920 -16.592 -5.617 1.00 77.75 91 SER A N 1
ATOM 711 C CA . SER A 1 91 ? 12.307 -16.345 -5.226 1.00 77.75 91 SER A CA 1
ATOM 712 C C . SER A 1 91 ? 12.995 -15.569 -6.340 1.00 77.75 91 SER A C 1
ATOM 714 O O . SER A 1 91 ? 13.073 -16.057 -7.466 1.00 77.75 91 SER A O 1
ATOM 716 N N . VAL A 1 92 ? 13.504 -14.388 -6.015 1.00 80.19 92 VAL A N 1
ATOM 717 C CA . VAL A 1 92 ? 14.233 -13.521 -6.945 1.00 80.19 92 VAL A CA 1
ATOM 718 C C . VAL A 1 92 ? 15.620 -13.221 -6.400 1.00 80.19 92 VAL A C 1
ATOM 720 O O . VAL A 1 92 ? 15.890 -13.419 -5.211 1.00 80.19 92 VAL A O 1
ATOM 723 N N . VAL A 1 93 ? 16.519 -12.796 -7.282 1.00 77.00 93 VAL A N 1
ATOM 724 C CA . VAL A 1 93 ? 17.852 -12.352 -6.873 1.00 77.00 93 VAL A CA 1
ATOM 725 C C . VAL A 1 93 ? 17.684 -11.086 -6.021 1.00 77.00 93 VAL A C 1
ATOM 727 O O . VAL A 1 93 ? 16.902 -10.216 -6.399 1.00 77.00 93 VAL A O 1
ATOM 730 N N . PRO A 1 94 ? 18.362 -10.966 -4.865 1.00 77.88 94 PRO A N 1
ATOM 731 C CA . PRO A 1 94 ? 18.302 -9.751 -4.063 1.00 77.88 94 PRO A CA 1
ATOM 732 C C . PRO A 1 94 ? 18.691 -8.524 -4.890 1.00 77.88 94 PRO A C 1
ATOM 734 O O . PRO A 1 94 ? 19.707 -8.545 -5.585 1.00 77.88 94 PRO A O 1
ATOM 737 N N . TRP A 1 95 ? 17.889 -7.466 -4.792 1.00 74.56 95 TRP A N 1
ATOM 738 C CA . TRP A 1 95 ? 18.147 -6.209 -5.488 1.00 74.56 95 TRP A CA 1
ATOM 739 C C . TRP A 1 95 ? 19.490 -5.605 -5.051 1.00 74.56 95 TRP A C 1
ATOM 741 O O . TRP A 1 95 ? 19.817 -5.585 -3.862 1.00 74.56 95 TRP A O 1
ATOM 751 N N . ASP A 1 96 ? 20.267 -5.109 -6.013 1.00 74.75 96 ASP A N 1
ATOM 752 C CA . ASP A 1 96 ? 21.630 -4.596 -5.817 1.00 74.75 96 ASP A CA 1
ATOM 753 C C . ASP A 1 96 ? 21.679 -3.155 -5.270 1.00 74.75 96 ASP A C 1
ATOM 755 O O . ASP A 1 96 ? 22.761 -2.602 -5.049 1.00 74.75 96 ASP A O 1
ATOM 759 N N . GLY A 1 97 ? 20.512 -2.550 -5.029 1.00 73.12 97 GLY A N 1
ATOM 760 C CA . GLY A 1 97 ? 20.382 -1.194 -4.503 1.00 73.12 97 GLY A CA 1
ATOM 761 C C . GLY A 1 97 ? 20.505 -0.098 -5.559 1.00 73.12 97 GLY A C 1
ATOM 762 O O . GLY A 1 97 ? 20.562 1.078 -5.195 1.00 73.12 97 GLY A O 1
ATOM 763 N N . LYS A 1 98 ? 20.583 -0.450 -6.847 1.00 74.44 98 LYS A N 1
ATOM 764 C CA . LYS A 1 98 ? 20.689 0.511 -7.943 1.00 74.44 98 LYS A CA 1
ATOM 765 C C . LYS A 1 98 ? 19.457 0.442 -8.829 1.00 74.44 98 LYS A C 1
ATOM 767 O O . LYS A 1 98 ? 18.954 -0.630 -9.158 1.00 74.44 98 LYS A O 1
ATOM 772 N N . ASP A 1 99 ? 18.979 1.610 -9.236 1.00 71.56 99 ASP A N 1
ATOM 773 C CA . ASP A 1 99 ? 17.942 1.684 -10.257 1.00 71.56 99 ASP A CA 1
ATOM 774 C C . ASP A 1 99 ? 18.526 1.234 -11.602 1.00 71.56 99 ASP A C 1
ATOM 776 O O . ASP A 1 99 ? 19.694 1.505 -11.913 1.00 71.56 99 ASP A O 1
ATOM 780 N N . ALA A 1 100 ? 17.704 0.560 -12.410 1.00 65.06 100 ALA A N 1
ATOM 781 C CA . ALA A 1 100 ? 18.060 0.272 -13.791 1.00 65.06 100 ALA A CA 1
ATOM 782 C C . ALA A 1 100 ? 18.383 1.598 -14.490 1.00 65.06 100 ALA A C 1
ATOM 784 O O . ALA A 1 100 ? 17.581 2.536 -14.486 1.00 65.06 100 ALA A O 1
ATOM 785 N N . LYS A 1 101 ? 19.585 1.698 -15.061 1.00 66.56 101 LYS A N 1
ATOM 786 C CA . LYS A 1 101 ? 19.959 2.869 -15.846 1.00 66.56 101 LYS A CA 1
ATOM 787 C C . LYS A 1 101 ? 19.058 2.872 -17.076 1.00 66.56 101 LYS A C 1
ATOM 789 O O . LYS A 1 101 ? 19.075 1.906 -17.831 1.00 66.56 101 LYS A O 1
ATOM 794 N N . VAL A 1 102 ? 18.272 3.931 -17.259 1.00 62.66 102 VAL A N 1
ATOM 795 C CA . VAL A 1 102 ? 17.578 4.155 -18.528 1.00 62.66 102 VAL A CA 1
ATOM 796 C C . VAL A 1 102 ? 18.677 4.251 -19.577 1.00 62.66 102 VAL A C 1
ATOM 798 O O . VAL A 1 102 ? 19.477 5.190 -19.543 1.00 62.66 102 VAL A O 1
ATOM 801 N N . GLU A 1 103 ? 18.796 3.239 -20.433 1.00 55.97 103 GLU A N 1
ATOM 802 C CA . GLU A 1 103 ? 19.598 3.377 -21.636 1.00 55.97 103 GLU A CA 1
ATOM 803 C C . GLU A 1 103 ? 18.951 4.514 -22.414 1.00 55.97 103 GLU A C 1
ATOM 805 O O . GLU A 1 103 ? 17.819 4.410 -22.885 1.00 55.97 103 GLU A O 1
ATOM 810 N N . THR A 1 104 ? 19.631 5.656 -22.460 1.00 50.44 104 THR A N 1
ATOM 811 C CA . THR A 1 104 ? 19.358 6.648 -23.484 1.00 50.44 104 THR A CA 1
ATOM 812 C C . THR A 1 104 ? 19.704 5.950 -24.788 1.00 50.44 104 THR A C 1
ATOM 814 O O . THR A 1 104 ? 20.876 5.899 -25.162 1.00 50.44 104 THR A O 1
ATOM 817 N N . VAL A 1 105 ? 18.709 5.354 -25.439 1.00 49.44 105 VAL A N 1
ATOM 818 C CA . VAL A 1 105 ? 18.733 5.247 -26.892 1.00 49.44 105 VAL A CA 1
ATOM 819 C C . VAL A 1 105 ? 18.853 6.689 -27.373 1.00 49.44 105 VAL A C 1
ATOM 821 O O . VAL A 1 105 ? 17.894 7.452 -27.365 1.00 49.44 105 VAL A O 1
ATOM 824 N N . VAL A 1 106 ? 20.095 7.116 -27.601 1.00 49.38 106 VAL A N 1
ATOM 825 C CA . VAL A 1 106 ? 20.365 8.132 -28.606 1.00 49.38 106 VAL A CA 1
ATOM 826 C C . VAL A 1 106 ? 19.857 7.487 -29.880 1.00 49.38 106 VAL A C 1
ATOM 828 O O . VAL A 1 106 ? 20.398 6.473 -30.315 1.00 49.38 106 VAL A O 1
ATOM 831 N N . ASP A 1 107 ? 18.705 7.960 -30.335 1.00 51.66 107 ASP A N 1
ATOM 832 C CA . ASP A 1 107 ? 18.098 7.512 -31.574 1.00 51.66 107 ASP A CA 1
ATOM 833 C C . ASP A 1 107 ? 18.993 8.070 -32.687 1.00 51.66 107 ASP A C 1
ATOM 835 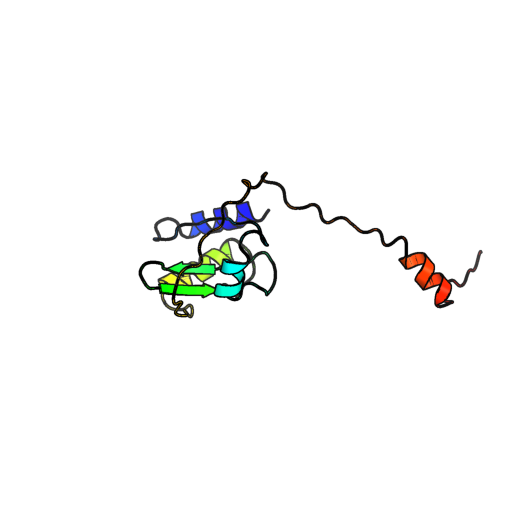O O . ASP A 1 107 ? 18.783 9.171 -33.186 1.00 51.66 107 ASP A O 1
ATOM 839 N N . ASP A 1 108 ? 20.069 7.349 -33.017 1.00 54.03 108 ASP A N 1
ATOM 840 C CA . ASP A 1 108 ? 20.897 7.644 -34.195 1.00 54.03 108 ASP A CA 1
ATOM 841 C C . ASP A 1 108 ? 20.043 7.593 -35.493 1.00 54.03 108 ASP A C 1
ATOM 843 O O . ASP A 1 108 ? 20.500 8.023 -36.549 1.00 54.03 108 ASP A O 1
ATOM 847 N N . ASP A 1 109 ? 18.788 7.121 -35.407 1.00 55.75 109 ASP A N 1
ATOM 848 C CA . ASP A 1 109 ? 17.797 7.062 -36.484 1.00 55.75 109 ASP A CA 1
ATOM 849 C C . ASP A 1 109 ? 16.946 8.352 -36.636 1.00 55.75 109 ASP A C 1
ATOM 851 O O . ASP A 1 109 ? 16.297 8.536 -37.674 1.00 55.75 109 ASP A O 1
ATOM 855 N N . ASP A 1 110 ? 16.954 9.284 -35.666 1.00 56.03 110 ASP A N 1
ATOM 856 C CA . ASP A 1 110 ? 16.190 10.547 -35.764 1.00 56.03 110 ASP A CA 1
ATOM 857 C C . ASP A 1 110 ? 16.711 11.441 -36.911 1.00 56.03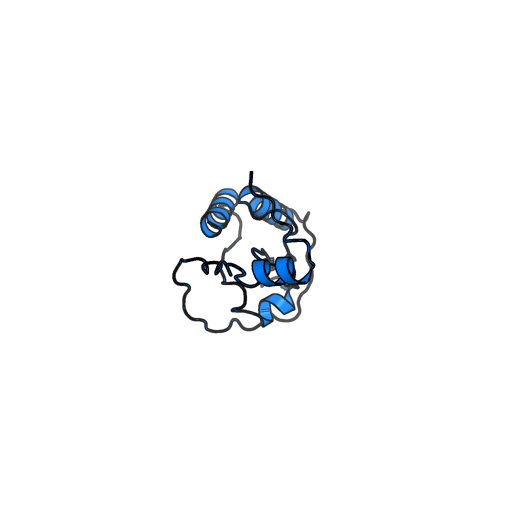 110 ASP A C 1
ATOM 859 O O . ASP A 1 110 ? 15.937 12.126 -37.594 1.00 56.03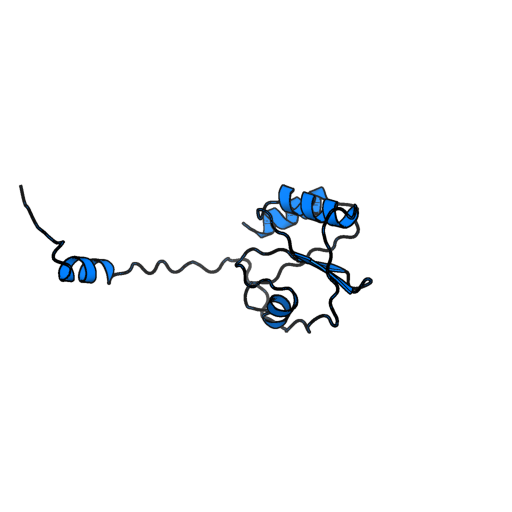 110 ASP A O 1
ATOM 863 N N . ASP A 1 111 ? 18.020 11.394 -37.176 1.00 59.47 111 ASP A N 1
ATOM 864 C CA . ASP A 1 111 ? 18.667 12.148 -38.254 1.00 59.47 111 ASP A CA 1
ATOM 865 C C . ASP A 1 111 ? 18.307 11.599 -39.648 1.00 59.47 111 ASP A C 1
ATOM 867 O O . ASP A 1 111 ? 18.151 12.373 -40.600 1.00 59.47 111 ASP A O 1
ATOM 871 N N . ASP A 1 112 ? 18.114 10.283 -39.782 1.00 61.81 112 ASP A N 1
ATOM 872 C CA . ASP A 1 112 ? 17.735 9.651 -41.051 1.00 61.81 112 ASP A CA 1
ATOM 873 C C . ASP A 1 112 ? 16.249 9.889 -41.384 1.00 61.81 112 ASP A C 1
ATOM 875 O O . ASP A 1 112 ? 15.916 10.184 -42.537 1.00 61.81 112 ASP A O 1
ATOM 879 N N . ILE A 1 113 ? 15.357 9.908 -40.382 1.00 64.81 113 ILE A N 1
ATOM 880 C CA . ILE A 1 113 ? 13.937 10.269 -40.567 1.00 64.81 113 ILE A CA 1
ATOM 881 C C . ILE A 1 113 ? 13.784 11.738 -40.997 1.00 64.81 113 ILE A C 1
ATOM 883 O O . ILE A 1 113 ? 12.984 12.054 -41.886 1.00 64.81 113 ILE A O 1
ATOM 887 N N . LEU A 1 114 ? 14.563 12.653 -40.412 1.00 63.47 114 LEU A N 1
ATOM 888 C CA . LEU A 1 114 ? 14.567 14.075 -40.784 1.00 63.47 114 LEU A CA 1
ATOM 889 C C . LEU A 1 114 ? 15.050 14.306 -42.223 1.00 63.47 114 LEU A C 1
ATOM 891 O O . LEU A 1 114 ? 14.546 15.195 -42.925 1.00 63.47 114 LEU A O 1
ATOM 895 N N . LYS A 1 115 ? 16.002 13.487 -42.676 1.00 65.94 115 LYS A N 1
ATOM 896 C CA . LYS A 1 115 ? 16.549 13.523 -44.034 1.00 65.94 115 LYS A CA 1
ATOM 897 C C . LYS A 1 115 ? 15.569 12.962 -45.065 1.00 65.94 115 LYS A C 1
ATOM 899 O O . LYS A 1 115 ? 15.455 13.519 -46.156 1.00 65.94 115 LYS A O 1
ATOM 904 N N . GLU A 1 116 ? 14.820 11.918 -44.711 1.00 60.75 116 GLU A N 1
ATOM 905 C CA . GLU A 1 116 ? 13.821 11.290 -45.584 1.00 60.75 116 GLU A CA 1
ATOM 906 C C . GLU A 1 116 ? 12.517 12.103 -45.698 1.00 60.75 116 GLU A C 1
ATOM 908 O O . GLU A 1 116 ? 11.902 12.144 -46.765 1.00 60.75 116 GLU A O 1
ATOM 913 N N . LEU A 1 117 ? 12.136 12.857 -44.659 1.00 62.50 117 LEU A N 1
ATOM 914 C CA . LEU A 1 117 ? 10.995 13.787 -44.698 1.00 62.50 117 LEU A CA 1
ATOM 915 C C . LEU A 1 117 ? 11.279 15.105 -45.442 1.00 62.50 117 LEU A C 1
ATOM 917 O O . LEU A 1 117 ? 10.403 15.968 -45.519 1.00 62.50 117 LEU A O 1
ATOM 921 N N . GLY A 1 118 ? 12.482 15.284 -46.001 1.00 55.88 118 GLY A N 1
ATOM 922 C CA . GLY A 1 118 ? 12.840 16.468 -46.789 1.00 55.88 118 GLY A CA 1
ATOM 923 C C . GLY A 1 118 ? 12.840 17.779 -45.993 1.00 55.88 118 GLY A C 1
ATOM 924 O O . GLY A 1 118 ? 12.818 18.855 -46.586 1.00 55.88 118 GLY A O 1
ATOM 925 N N . LEU A 1 119 ? 12.858 17.700 -44.658 1.00 59.66 119 LEU A N 1
ATOM 926 C CA . LEU A 1 119 ? 12.931 18.857 -43.760 1.00 59.66 119 LEU A CA 1
ATOM 927 C C . LEU A 1 119 ? 14.381 19.251 -43.436 1.00 59.66 119 LEU A C 1
ATOM 929 O O . LEU A 1 119 ? 14.613 20.306 -42.849 1.00 59.66 119 LEU A O 1
ATOM 933 N N . GLY A 1 120 ? 15.360 18.454 -43.878 1.00 56.91 120 GLY A N 1
ATOM 934 C CA . GLY A 1 120 ? 16.783 18.798 -43.898 1.00 56.91 120 GLY A CA 1
ATOM 935 C C . GLY A 1 120 ? 17.125 19.793 -45.013 1.00 56.91 120 GLY A C 1
ATOM 936 O O . GLY A 1 120 ? 17.847 19.455 -45.948 1.00 56.91 120 GLY A O 1
ATOM 937 N N . GLY A 1 121 ? 16.574 21.005 -44.941 1.00 45.22 121 GLY A N 1
ATOM 938 C CA . GLY A 1 121 ? 16.939 22.127 -45.803 1.00 45.22 121 GLY A CA 1
ATOM 939 C C . GLY A 1 121 ? 18.080 22.936 -45.191 1.00 45.22 121 GLY A C 1
ATOM 940 O O . GLY A 1 121 ? 17.876 23.671 -44.231 1.00 45.22 121 GLY A O 1
ATOM 941 N N . SER A 1 122 ? 19.270 22.782 -45.765 1.00 56.78 122 SER A N 1
ATOM 942 C CA . SER A 1 122 ? 20.441 23.647 -45.616 1.00 56.78 122 SER A CA 1
ATOM 943 C C . SER A 1 122 ? 20.128 25.124 -45.877 1.00 56.78 122 SER A C 1
ATOM 945 O O . SER A 1 122 ? 19.461 25.423 -46.864 1.00 56.78 122 SER A O 1
ATOM 947 N N . ASP A 1 123 ? 20.730 26.026 -45.101 1.00 41.25 123 ASP A N 1
ATOM 948 C CA . ASP A 1 123 ? 21.383 27.197 -45.694 1.00 41.25 123 ASP A CA 1
ATOM 949 C C . ASP A 1 123 ? 22.577 27.623 -44.825 1.00 41.25 123 ASP A C 1
ATOM 951 O O . ASP A 1 123 ? 22.441 27.999 -43.660 1.00 41.25 123 ASP A O 1
ATOM 955 N N . GLU A 1 124 ? 23.767 27.496 -45.414 1.00 42.00 124 GLU A N 1
ATOM 956 C CA . GLU A 1 124 ? 24.958 28.261 -45.054 1.00 42.00 124 GLU A CA 1
ATOM 957 C C . GLU A 1 124 ? 24.685 29.745 -45.322 1.00 42.00 124 GLU A C 1
ATOM 959 O O . GLU A 1 124 ? 24.405 30.090 -46.467 1.00 42.00 124 GLU A O 1
ATOM 964 N N . LEU A 1 125 ? 24.846 30.598 -44.303 1.00 36.78 125 LEU A N 1
ATOM 965 C CA . LEU A 1 125 ? 25.526 31.905 -44.366 1.00 36.78 125 LEU A CA 1
ATOM 966 C C . LEU A 1 125 ? 26.045 32.293 -42.973 1.00 36.78 125 LEU A C 1
ATOM 968 O O . LEU A 1 125 ? 25.229 32.347 -42.026 1.00 36.78 125 LEU A O 1
#

Radius of gyration: 21.36 Å; chains: 1; bounding box: 37×49×63 Å

pLDDT: mean 83.79, std 15.84, range [36.78, 97.94]

Secondary structure (DSSP, 8-state):
-HHHHHHHHHHHTTTSS-------TTTTHHHHHHTT-TT-SS--EEEETTTTEEEE--S-SSHHHHHHHHHHHHHT-S--EE-SSPPPPPP-PPP-S-PPP------TTHHHHHHHTT-------